Protein 7SZL (pdb70)

Foldseek 3Di:
DQFQEEQFEADDPDPDPQLCCCNPDLVVCCVCVVVNGGYDYCVPHPDDDPCNLVVVLVVRLVYQAYEYEDDPRCLVVVSVVSCVVDPSSLCCFQVVVHAYEYEAEDDPPDPVSVVVVVVVVNSGDHYHYAYDPTPQLSDPPHPRVVSVVVVTDD

B-factor: mean 83.52, std 19.34, range [48.18, 156.1]

Secondary structure (DSSP, 8-state):
--BSEEEE--------HHHHHIIIIIHHHIIIIIS---EE-HHHH----TTHHHHHHHHHHTBSEEEEEE-HHHHHHTTTHHHHHSHHHHHHHHHTSSEEEEEE-S---SHHHHHHHHHHHHT-SSEEEEE--SHHHHSTT-HHHHHHHHHS--

Structure (mmCIF, N/CA/C/O backbone):
data_7SZL
#
_entry.id   7SZL
#
_cell.length_a   50.655
_cell.length_b   50.655
_cell.length_c   181.967
_cell.angle_alpha   90.000
_cell.angle_beta   90.000
_cell.angle_gamma   90.000
#
_symmetry.space_group_name_H-M   'P 43 21 2'
#
loop_
_entity.id
_entity.type
_entity.pdbx_description
1 polymer 'X-linked interleukin-1 receptor accessory protein-like 2'
2 water water
#
loop_
_atom_site.group_PDB
_atom_site.id
_atom_site.type_symbol
_atom_site.label_atom_id
_atom_site.label_alt_id
_atom_site.label_comp_id
_atom_site.label_asym_id
_atom_site.label_entity_id
_atom_site.label_seq_id
_atom_site.pdbx_PDB_ins_code
_atom_site.Cartn_x
_atom_site.Cartn_y
_atom_site.Cartn_z
_atom_site.occupancy
_atom_site.B_iso_or_equiv
_atom_site.auth_seq_id
_atom_site.auth_comp_id
_atom_site.auth_asym_id
_atom_site.auth_atom_id
_atom_site.pdbx_PDB_model_num
ATOM 1 N N . LYS A 1 1 ? 4.28930 -4.57149 -22.72330 1.000 107.50957 1 LYS A N 1
ATOM 2 C CA . LYS A 1 1 ? 2.81374 -4.67344 -22.91013 1.000 110.24025 1 LYS A CA 1
ATOM 3 C C . LYS A 1 1 ? 2.47357 -5.71124 -23.97471 1.000 110.52846 1 LYS A C 1
ATOM 4 O O . LYS A 1 1 ? 2.40369 -5.39414 -25.16271 1.000 117.99888 1 LYS A O 1
ATOM 25 N N . GLU A 1 2 ? 2.26096 -6.95335 -23.54061 1.000 101.99280 2 GLU A N 1
ATOM 26 C CA . GLU A 1 2 ? 1.91363 -8.04053 -24.44365 1.000 111.76623 2 GLU A CA 1
ATOM 27 C C . GLU A 1 2 ? 0.42652 -8.37153 -24.44338 1.000 103.73531 2 GLU A C 1
ATOM 28 O O . GLU A 1 2 ? -0.02398 -9.10952 -25.32515 1.000 96.16533 2 GLU A O 1
ATOM 40 N N . TYR A 1 3 ? -0.34226 -7.84761 -23.49054 1.000 92.91903 3 TYR A N 1
ATOM 41 C CA . TYR A 1 3 ? -1.75871 -8.15988 -23.36050 1.000 85.20371 3 TYR A CA 1
ATOM 42 C C . TYR A 1 3 ? -2.56827 -6.87257 -23.32630 1.000 79.17362 3 TYR A C 1
ATOM 43 O O . TYR A 1 3 ? -2.13537 -5.87082 -22.74872 1.000 84.28266 3 TYR A O 1
ATOM 61 N N . ASP A 1 4 ? -3.74909 -6.90699 -23.94963 1.000 69.78226 4 ASP A N 1
ATOM 62 C CA . ASP A 1 4 ? -4.60138 -5.72293 -23.97972 1.000 66.20947 4 ASP A CA 1
ATOM 63 C C . ASP A 1 4 ? -5.23166 -5.45963 -22.62007 1.000 68.83116 4 ASP A C 1
ATOM 64 O O . ASP A 1 4 ? -5.39697 -4.30146 -22.21928 1.000 72.07066 4 ASP A O 1
ATOM 73 N N . ALA A 1 5 ? -5.59544 -6.51453 -21.89711 1.000 69.29086 5 ALA A N 1
ATOM 74 C CA . ALA A 1 5 ? -6.22849 -6.33987 -20.60130 1.000 74.50315 5 ALA A CA 1
ATOM 75 C C . ALA A 1 5 ? -5.98055 -7.56329 -19.73541 1.000 73.68561 5 ALA A C 1
ATOM 76 O O . ALA A 1 5 ? -5.79203 -8.67552 -20.23352 1.000 75.28970 5 ALA A O 1
ATOM 83 N N . TYR A 1 6 ? -5.97472 -7.33050 -18.42946 1.000 65.54774 6 TYR A N 1
ATOM 84 C CA . TYR A 1 6 ? -5.85640 -8.37015 -17.42028 1.000 61.09619 6 TYR A CA 1
ATOM 85 C C . TYR A 1 6 ? -7.24535 -8.61913 -16.84815 1.000 59.26069 6 TYR A C 1
ATOM 86 O O . TYR A 1 6 ? -7.83766 -7.71824 -16.24614 1.000 69.27754 6 TYR A O 1
ATOM 104 N N . LEU A 1 7 ? -7.76615 -9.82581 -17.04750 1.000 57.41190 7 LEU A N 1
ATOM 105 C CA . LEU A 1 7 ? -9.12505 -10.16057 -16.63857 1.000 60.32522 7 LEU A CA 1
ATOM 106 C C . LEU A 1 7 ? -9.11178 -10.67549 -15.20506 1.000 63.45729 7 LEU A C 1
ATOM 107 O O . LEU A 1 7 ? -8.42850 -11.66049 -14.90204 1.000 70.30291 7 LEU A O 1
ATOM 123 N N . SER A 1 8 ? -9.87320 -10.01808 -14.32817 1.000 66.56181 8 SER A N 1
ATOM 124 C CA . SER A 1 8 ? -9.95710 -10.37801 -12.91977 1.000 58.45944 8 SER A CA 1
ATOM 125 C C . SER A 1 8 ? -11.39937 -10.72714 -12.58780 1.000 60.98798 8 SER A C 1
ATOM 126 O O . SER A 1 8 ? -12.29991 -9.88746 -12.73173 1.000 61.45634 8 SER A O 1
ATOM 134 N N . TYR A 1 9 ? -11.60997 -11.96712 -12.15773 1.000 68.63140 9 TYR A N 1
ATOM 135 C CA . TYR A 1 9 ? -12.92910 -12.46240 -11.80770 1.000 64.92601 9 TYR A CA 1
ATOM 136 C C . TYR A 1 9 ? -12.75602 -13.55997 -10.77004 1.000 77.32524 9 TYR A C 1
ATOM 137 O O . TYR A 1 9 ? -11.64081 -14.00349 -10.48206 1.000 77.48958 9 TYR A O 1
ATOM 155 N N . THR A 1 10 ? -13.87665 -13.99950 -10.20986 1.000 82.56043 10 THR A N 1
ATOM 156 C CA . THR A 1 10 ? -13.88367 -15.03271 -9.18613 1.000 88.21794 10 THR A CA 1
ATOM 157 C C . THR A 1 10 ? -14.96174 -16.04917 -9.51976 1.000 96.16479 10 THR A C 1
ATOM 158 O O . THR A 1 10 ? -16.08924 -15.67327 -9.85687 1.000 91.83251 10 THR A O 1
ATOM 169 N N . LYS A 1 11 ? -14.61650 -17.32963 -9.42303 1.000 95.63892 11 LYS A N 1
ATOM 170 C CA . LYS A 1 11 ? -15.55975 -18.41881 -9.62887 1.000 89.66147 11 LYS A CA 1
ATOM 171 C C . LYS A 1 11 ? -15.60559 -19.27970 -8.37609 1.000 101.85179 11 LYS A C 1
ATOM 172 O O . LYS A 1 11 ? -14.56846 -19.76747 -7.91426 1.000 96.91511 11 LYS A O 1
ATOM 191 N N . VAL A 1 12 ? -16.80618 -19.46630 -7.83543 1.000 98.74886 12 VAL A N 1
ATOM 192 C CA . VAL A 1 12 ? -17.02528 -20.26922 -6.64037 1.000 99.75483 12 VAL A CA 1
ATOM 193 C C . VAL A 1 12 ? -17.90889 -21.45039 -7.01315 1.000 103.09269 12 VAL A C 1
ATOM 194 O O . VAL A 1 12 ? -18.85703 -21.30743 -7.79319 1.000 103.63411 12 VAL A O 1
ATOM 207 N N . ASP A 1 13 ? -17.59483 -22.61577 -6.45637 1.000 138.64922 13 ASP A N 1
ATOM 208 C CA . ASP A 1 13 ? -18.37523 -23.80937 -6.73567 1.000 144.18421 13 ASP A CA 1
ATOM 209 C C . ASP A 1 13 ? -19.76046 -23.70471 -6.10289 1.000 146.99639 13 ASP A C 1
ATOM 210 O O . ASP A 1 13 ? -20.00560 -22.90369 -5.19634 1.000 149.31740 13 ASP A O 1
ATOM 219 N N . GLN A 1 14 ? -20.67300 -24.53335 -6.59857 1.000 123.92696 14 GLN A N 1
ATOM 220 C CA . GLN A 1 14 ? -22.05483 -24.52536 -6.13443 1.000 117.51523 14 GLN A CA 1
ATOM 221 C C . GLN A 1 14 ? -22.17116 -25.18556 -4.76454 1.000 114.63575 14 GLN A C 1
ATOM 222 O O . GLN A 1 14 ? -22.53011 -24.53708 -3.78157 1.000 114.16964 14 GLN A O 1
ATOM 236 N N . ASP A 1 20 ? -26.04181 -15.66245 -6.73146 1.000 126.22347 20 ASP A N 1
ATOM 237 C CA . ASP A 1 20 ? -26.16073 -16.97880 -7.34903 1.000 130.23141 20 ASP A CA 1
ATOM 238 C C . ASP A 1 20 ? -27.09454 -16.91728 -8.55499 1.000 128.57332 20 ASP A C 1
ATOM 239 O O . ASP A 1 20 ? -28.23717 -17.37131 -8.48986 1.000 133.64583 20 ASP A O 1
ATOM 247 N N . ASN A 1 21 ? -26.59859 -16.35074 -9.65629 1.000 127.44146 21 ASN A N 1
ATOM 248 C CA . ASN A 1 21 ? -27.37102 -16.20925 -10.88277 1.000 124.44693 21 ASN A CA 1
ATOM 249 C C . ASN A 1 21 ? -26.59536 -16.83066 -12.03445 1.000 120.44810 21 ASN A C 1
ATOM 250 O O . ASN A 1 21 ? -25.39448 -16.54845 -12.19641 1.000 113.46203 21 ASN A O 1
ATOM 261 N N . PRO A 1 22 ? -27.22846 -17.66828 -12.86464 1.000 130.18588 22 PRO A N 1
ATOM 262 C CA . PRO A 1 22 ? -26.46624 -18.33715 -13.93009 1.000 118.41013 22 PRO A CA 1
ATOM 263 C C . PRO A 1 22 ? -26.05973 -17.40859 -15.05637 1.000 114.34094 22 PRO A C 1
ATOM 264 O O . PRO A 1 22 ? -24.99466 -17.60836 -15.65236 1.000 110.56569 22 PRO A O 1
ATOM 275 N N . GLU A 1 23 ? -26.87569 -16.40466 -15.37652 1.000 102.18295 23 GLU A N 1
ATOM 276 C CA . GLU A 1 23 ? -26.53445 -15.51665 -16.48065 1.000 97.02478 23 GLU A CA 1
ATOM 277 C C . GLU A 1 23 ? -25.29794 -14.68922 -16.15450 1.000 93.00171 23 GLU A C 1
ATOM 278 O O . GLU A 1 23 ? -24.44595 -14.47137 -17.02249 1.000 89.88452 23 GLU A O 1
ATOM 290 N N . GLU A 1 24 ? -25.17396 -14.23358 -14.90519 1.000 100.31959 24 GLU A N 1
ATOM 291 C CA . GLU A 1 24 ? -23.99848 -13.46399 -14.50831 1.000 96.83940 24 GLU A CA 1
ATOM 292 C C . GLU A 1 24 ? -22.72958 -14.29497 -14.64583 1.000 89.50314 24 GLU A C 1
ATOM 293 O O . GLU A 1 24 ? -21.73049 -13.83994 -15.21555 1.000 84.07425 24 GLU A O 1
ATOM 305 N N . GLU A 1 25 ? -22.74327 -15.51372 -14.10416 1.000 93.50360 25 GLU A N 1
ATOM 306 C CA . GLU A 1 25 ? -21.56857 -16.37042 -14.20524 1.000 94.46265 25 GLU A CA 1
ATOM 307 C C . GLU A 1 25 ? -21.25557 -16.68592 -15.66160 1.000 87.54401 25 GLU A C 1
ATOM 308 O O . GLU A 1 25 ? -20.08989 -16.66474 -16.07464 1.000 83.80783 25 GLU A O 1
ATOM 320 N N . GLN A 1 26 ? -22.28821 -16.96351 -16.46090 1.000 85.72506 26 GLN A N 1
ATOM 321 C CA . GLN A 1 26 ? -22.06625 -17.28690 -17.86490 1.000 81.68789 26 GLN A CA 1
ATOM 322 C C . GLN A 1 26 ? -21.45298 -16.10471 -18.60387 1.000 83.93598 26 GLN A C 1
ATOM 323 O O . GLN A 1 26 ? -20.56930 -16.28061 -19.44887 1.000 75.53875 26 GLN A O 1
ATOM 337 N N . PHE A 1 27 ? -21.88998 -14.88664 -18.28410 1.000 75.26486 27 PHE A N 1
ATOM 338 C CA . PHE A 1 27 ? -21.30740 -13.71704 -18.93058 1.000 77.74873 27 PHE A CA 1
ATOM 339 C C . PHE A 1 27 ? -19.86872 -13.49586 -18.47829 1.000 72.60099 27 PHE A C 1
ATOM 340 O O . PHE A 1 27 ? -18.99770 -13.17617 -19.29521 1.000 68.41940 27 PHE A O 1
ATOM 357 N N . ALA A 1 28 ? -19.59682 -13.68066 -17.18396 1.000 77.07033 28 ALA A N 1
ATOM 358 C CA . ALA A 1 28 ? -18.27674 -13.35825 -16.65237 1.000 74.72633 28 ALA A CA 1
ATOM 359 C C . ALA A 1 28 ? -17.22416 -14.38792 -17.04531 1.000 69.49268 28 ALA A C 1
ATOM 360 O O . ALA A 1 28 ? -16.04913 -14.03566 -17.20211 1.000 71.14842 28 ALA A O 1
ATOM 367 N N . LEU A 1 29 ? -17.61136 -15.65333 -17.20329 1.000 73.35127 29 LEU A N 1
ATOM 368 C CA . LEU A 1 29 ? -16.63453 -16.71317 -17.41491 1.000 73.84566 29 LEU A CA 1
ATOM 369 C C . LEU A 1 29 ? -16.38481 -17.02760 -18.88255 1.000 75.93661 29 LEU A C 1
ATOM 370 O O . LEU A 1 29 ? -15.25156 -17.37145 -19.24366 1.000 79.47565 29 LEU A O 1
ATOM 386 N N . GLU A 1 30 ? -17.39802 -16.92742 -19.73357 1.000 79.05304 30 GLU A N 1
ATOM 387 C CA . GLU A 1 30 ? -17.21379 -17.30893 -21.13029 1.000 72.53008 30 GLU A CA 1
ATOM 388 C C . GLU A 1 30 ? -17.59960 -16.21782 -22.11922 1.000 70.30532 30 GLU A C 1
ATOM 389 O O . GLU A 1 30 ? -16.85378 -15.97903 -23.07050 1.000 80.14537 30 GLU A O 1
ATOM 401 N N . VAL A 1 31 ? -18.72703 -15.53471 -21.91422 1.000 64.57291 31 VAL A N 1
ATOM 402 C CA . VAL A 1 31 ? -19.19144 -14.57022 -22.90916 1.000 72.53997 31 VAL A CA 1
ATOM 403 C C . VAL A 1 31 ? -18.24667 -13.37730 -22.98445 1.000 71.27433 31 VAL A C 1
ATOM 404 O O . VAL A 1 31 ? -17.85852 -12.94101 -24.07342 1.000 75.18292 31 VAL A O 1
ATOM 417 N N . LEU A 1 32 ? -17.88137 -12.81028 -21.83302 1.000 63.83954 32 LEU A N 1
ATOM 418 C CA . LEU A 1 32 ? -17.00785 -11.64099 -21.83252 1.000 65.38268 32 LEU A CA 1
ATOM 419 C C . LEU A 1 32 ? -15.67394 -11.92398 -22.50791 1.000 64.81340 32 LEU A C 1
ATOM 420 O O . LEU A 1 32 ? -15.31707 -11.21550 -23.46972 1.000 61.73117 32 LEU A O 1
ATOM 436 N N . PRO A 1 33 ? -14.89311 -12.92000 -22.07733 1.000 66.97699 33 PRO A N 1
ATOM 437 C CA . PRO A 1 33 ? -13.61678 -13.18183 -22.76246 1.000 70.82591 33 PRO A CA 1
ATOM 438 C C . PRO A 1 33 ? -13.79244 -13.57731 -24.21712 1.000 68.41131 33 PRO A C 1
ATOM 439 O O . PRO A 1 33 ? -13.01769 -13.13287 -25.07460 1.000 72.37721 33 PRO A O 1
ATOM 450 N N . ASP A 1 34 ? -14.79648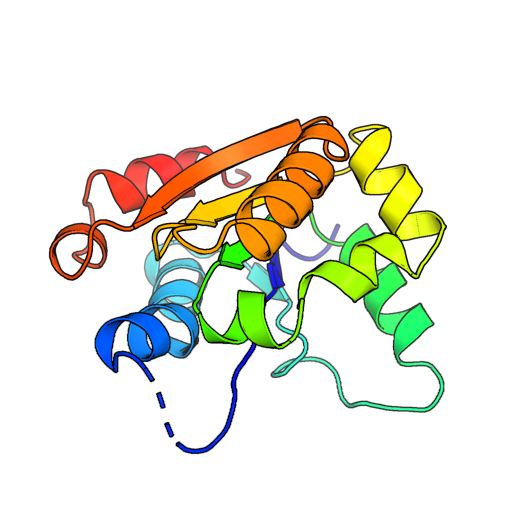 -14.40295 -24.52256 1.000 82.03113 34 ASP A N 1
ATOM 451 C CA . ASP A 1 34 ? -14.97774 -14.86169 -25.89551 1.000 79.00736 34 ASP A CA 1
ATOM 452 C C . ASP A 1 34 ? -15.30882 -13.70408 -26.82597 1.000 83.22149 34 ASP A C 1
ATOM 453 O O . ASP A 1 34 ? -14.76830 -13.61500 -27.93303 1.000 90.19337 34 ASP A O 1
ATOM 462 N N . VAL A 1 35 ? -16.19961 -12.80749 -26.40167 1.000 74.37184 35 VAL A N 1
ATOM 463 C CA . VAL A 1 35 ? -16.53954 -11.67989 -27.25896 1.000 75.55136 35 VAL A CA 1
ATOM 464 C C . VAL A 1 35 ? -15.36467 -10.71851 -27.35815 1.000 68.90020 35 VAL A C 1
ATOM 465 O O . VAL A 1 35 ? -15.13647 -10.12205 -28.41574 1.000 71.28223 35 VAL A O 1
ATOM 478 N N . LEU A 1 36 ? -14.58364 -10.55736 -26.28499 1.000 75.31558 36 LEU A N 1
ATOM 479 C CA . LEU A 1 36 ? -13.46498 -9.62195 -26.36550 1.000 75.07003 36 LEU A CA 1
ATOM 480 C C . LEU A 1 36 ? -12.35564 -10.14501 -27.27723 1.000 79.15926 36 LEU A C 1
ATOM 481 O O . LEU A 1 36 ? -11.71502 -9.36066 -27.98623 1.000 75.88840 36 LEU A O 1
ATOM 497 N N . GLU A 1 37 ? -12.11927 -11.46510 -27.28693 1.000 75.45072 37 GLU A N 1
ATOM 498 C CA . GLU A 1 37 ? -10.98605 -12.03241 -28.01749 1.000 82.76252 37 GLU A CA 1
ATOM 499 C C . GLU A 1 37 ? -11.33680 -12.50523 -29.42676 1.000 77.24995 37 GLU A C 1
ATOM 500 O O . GLU A 1 37 ? -10.56303 -12.27406 -30.36162 1.000 85.02386 37 GLU A O 1
ATOM 512 N N . LYS A 1 38 ? -12.47504 -13.17740 -29.60094 1.000 82.48441 38 LYS A N 1
ATOM 513 C CA . LYS A 1 38 ? -12.84723 -13.76183 -30.88379 1.000 96.24467 38 LYS A CA 1
ATOM 514 C C . LYS A 1 38 ? -13.55747 -12.77056 -31.79773 1.000 97.02680 38 LYS A C 1
ATOM 515 O O . LYS A 1 38 ? -13.31297 -12.76219 -33.00993 1.000 100.24648 38 LYS A O 1
ATOM 534 N N . HIS A 1 39 ? -14.44112 -11.94059 -31.24154 1.000 79.15233 39 HIS A N 1
ATOM 535 C CA . HIS A 1 39 ? -15.22497 -11.01080 -32.04451 1.000 85.79728 39 HIS A CA 1
ATOM 536 C C . HIS A 1 39 ? -14.51990 -9.67556 -32.25070 1.000 84.22497 39 HIS A C 1
ATOM 537 O O . HIS A 1 39 ? -14.60716 -9.09633 -33.33851 1.000 95.64542 39 HIS A O 1
ATOM 551 N N . TYR A 1 40 ? -13.82506 -9.16774 -31.23078 1.000 73.76931 40 TYR A N 1
ATOM 552 C CA . TYR A 1 40 ? -13.14701 -7.88238 -31.34180 1.000 76.23367 40 TYR A CA 1
ATOM 553 C C . TYR A 1 40 ? -11.64223 -8.00545 -31.53908 1.000 72.18847 40 TYR A C 1
ATOM 554 O O . TYR A 1 40 ? -11.01273 -7.03651 -31.97701 1.000 70.51668 40 TYR A O 1
ATOM 572 N N . GLY A 1 41 ? -11.05505 -9.15978 -31.23967 1.000 73.09908 41 GLY A N 1
ATOM 573 C CA . GLY A 1 41 ? -9.64822 -9.38553 -31.49185 1.000 74.53910 41 GLY A CA 1
ATOM 574 C C . GLY A 1 41 ? -8.69844 -8.92250 -30.41111 1.000 77.00760 41 GLY A C 1
ATOM 575 O O . GLY A 1 41 ? -7.49277 -8.82884 -30.67240 1.000 78.61693 41 GLY A O 1
ATOM 579 N N . TYR A 1 42 ? -9.18921 -8.63020 -29.21165 1.000 74.87325 42 TYR A N 1
ATOM 580 C CA . TYR A 1 42 ? -8.30648 -8.25553 -28.11666 1.000 72.78350 42 TYR A CA 1
ATOM 581 C C . TYR A 1 42 ? -7.59866 -9.48150 -27.55246 1.000 77.25097 42 TYR A C 1
ATOM 582 O O . TYR A 1 42 ? -8.08525 -10.61062 -27.65854 1.000 78.68996 42 TYR A O 1
ATOM 600 N N . LYS A 1 43 ? -6.43747 -9.24909 -26.94820 1.000 79.24014 43 LYS A N 1
ATOM 601 C CA . LYS A 1 43 ? -5.65852 -10.29713 -26.30073 1.000 80.88504 43 LYS A CA 1
ATOM 602 C C . LYS A 1 43 ? -5.74255 -10.09908 -24.79389 1.000 75.96284 43 LYS A C 1
ATOM 603 O O . LYS A 1 43 ? -5.31004 -9.06343 -24.27650 1.000 74.54999 43 LYS A O 1
ATOM 622 N N . LEU A 1 44 ? -6.29388 -11.08788 -24.09723 1.000 70.78580 44 LEU A N 1
ATOM 623 C CA . LEU A 1 44 ? -6.50119 -11.01784 -22.65947 1.000 69.05443 44 LEU A CA 1
ATOM 624 C C . LEU A 1 44 ? -5.63596 -12.04935 -21.95049 1.000 74.60021 44 LEU A C 1
ATOM 625 O O . LEU A 1 44 ? -5.45217 -13.16619 -22.44498 1.000 86.54163 44 LEU A O 1
ATOM 641 N N . PHE A 1 45 ? -5.10485 -11.66776 -20.79266 1.000 80.21870 45 PHE A N 1
ATOM 642 C CA . PHE A 1 45 ? -4.44895 -12.59762 -19.88393 1.000 81.93095 45 PHE A CA 1
ATOM 643 C C . PHE A 1 45 ? -5.44162 -12.97332 -18.78861 1.000 74.49218 45 PHE A C 1
ATOM 644 O O . PHE A 1 45 ? -5.89465 -12.10298 -18.03575 1.000 74.88874 45 PHE A O 1
ATOM 661 N N . ILE A 1 46 ? -5.77790 -14.24904 -18.71179 1.000 76.17673 46 ILE A N 1
ATOM 662 C CA . ILE A 1 46 ? -6.71425 -14.77801 -17.72081 1.000 74.96777 46 ILE A CA 1
ATOM 663 C C . ILE A 1 46 ? -5.92807 -15.69470 -16.79143 1.000 81.19284 46 ILE A C 1
ATOM 664 O O . ILE A 1 46 ? -5.41055 -16.72379 -17.24356 1.000 90.06204 46 ILE A O 1
ATOM 680 N N . PRO A 1 47 ? -5.80935 -15.37010 -15.50007 1.000 64.89486 47 PRO A N 1
ATOM 681 C CA . PRO A 1 47 ? -5.01844 -16.24359 -14.61557 1.000 66.81962 47 PRO A CA 1
ATOM 682 C C . PRO A 1 47 ? -5.49459 -17.68692 -14.62319 1.000 72.83293 47 PRO A C 1
ATOM 683 O O . PRO A 1 47 ? -4.67153 -18.60631 -14.71826 1.000 79.34228 47 PRO A O 1
ATOM 694 N N . GLU A 1 48 ? -6.80821 -17.91402 -14.54763 1.000 84.40697 48 GLU A N 1
ATOM 695 C CA . GLU A 1 48 ? -7.33573 -19.27144 -14.47980 1.000 87.69334 48 GLU A CA 1
ATOM 696 C C . GLU A 1 48 ? -7.13869 -20.05270 -15.77289 1.000 98.99345 48 GLU A C 1
ATOM 697 O O . GLU A 1 48 ? -7.43088 -21.25359 -15.79936 1.000 91.91046 48 GLU A O 1
ATOM 709 N N . ARG A 1 49 ? -6.65665 -19.41167 -16.83180 1.000 90.84408 49 ARG A N 1
ATOM 710 C CA . ARG A 1 49 ? -6.44735 -20.05800 -18.12037 1.000 87.26575 49 ARG A CA 1
ATOM 711 C C . ARG A 1 49 ? -4.99223 -20.06823 -18.55352 1.000 94.53703 49 ARG A C 1
ATOM 712 O O . ARG A 1 49 ? -4.53421 -21.05833 -19.12981 1.000 90.23581 49 ARG A O 1
ATOM 733 N N . ASP A 1 50 ? -4.24765 -18.99520 -18.28340 1.000 91.78416 50 ASP A N 1
ATOM 734 C CA . ASP A 1 50 ? -2.91643 -18.82016 -18.84159 1.000 98.76816 50 ASP A CA 1
ATOM 735 C C . ASP A 1 50 ? -1.78955 -18.99596 -17.83516 1.000 96.89571 50 ASP A C 1
ATOM 736 O O . ASP A 1 50 ? -0.62604 -19.05924 -18.24823 1.000 97.72671 50 ASP A O 1
ATOM 745 N N . LEU A 1 51 ? -2.08826 -19.07664 -16.54046 1.000 93.21401 51 LEU A N 1
ATOM 746 C CA . LEU A 1 51 ? -1.05634 -19.16922 -15.51680 1.000 96.74896 51 LEU A CA 1
ATOM 747 C C . LEU A 1 51 ? -1.33123 -20.35345 -14.60496 1.000 93.72648 51 LEU A C 1
ATOM 748 O O . LEU A 1 51 ? -2.44327 -20.50134 -14.08911 1.000 92.14203 51 LEU A O 1
ATOM 764 N N . ILE A 1 52 ? -0.31402 -21.18452 -14.40350 1.000 101.42097 52 ILE A N 1
ATOM 765 C CA . ILE A 1 52 ? -0.39951 -22.32603 -13.49673 1.000 100.90550 52 ILE A CA 1
ATOM 766 C C . ILE A 1 52 ? 0.09760 -21.87254 -12.12929 1.000 101.91977 52 ILE A C 1
ATOM 767 O O . ILE A 1 52 ? 1.19844 -21.31119 -12.03423 1.000 104.53833 52 ILE A O 1
ATOM 783 N N . PRO A 1 53 ? -0.66043 -22.08191 -11.05270 1.000 105.14024 53 PRO A N 1
ATOM 784 C CA . PRO A 1 53 ? -0.16818 -21.67399 -9.73056 1.000 101.46547 53 PRO A CA 1
ATOM 785 C C . PRO A 1 53 ? 1.13959 -22.37480 -9.39121 1.000 103.96981 53 PRO A C 1
ATOM 786 O O . PRO A 1 53 ? 1.30173 -23.57444 -9.62198 1.000 104.54527 53 PRO A O 1
ATOM 797 N N . SER A 1 54 ? 2.08021 -21.60664 -8.84718 1.000 97.88215 54 SER A N 1
ATOM 798 C CA . SER A 1 54 ? 3.37898 -22.13176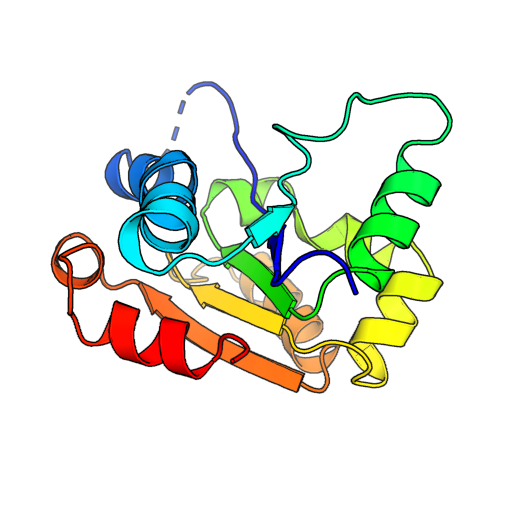 -8.44505 1.000 97.67488 54 SER A CA 1
ATOM 799 C C . SER A 1 54 ? 3.89362 -21.29857 -7.27517 1.000 104.48289 54 SER A C 1
ATOM 800 O O . SER A 1 54 ? 3.17993 -20.44821 -6.73504 1.000 95.34392 54 SER A O 1
ATOM 808 N N . GLY A 1 55 ? 5.14896 -21.53960 -6.88811 1.000 98.67631 55 GLY A N 1
ATOM 809 C CA . GLY A 1 55 ? 5.75326 -20.78994 -5.80106 1.000 94.76475 55 GLY A CA 1
ATOM 810 C C . GLY A 1 55 ? 6.00045 -19.33138 -6.11928 1.000 100.10474 55 GLY A C 1
ATOM 811 O O . GLY A 1 55 ? 6.13569 -18.52138 -5.19583 1.000 93.11079 55 GLY A O 1
ATOM 815 N N . THR A 1 56 ? 6.06846 -18.98007 -7.40428 1.000 108.10853 56 THR A N 1
ATOM 816 C CA . THR A 1 56 ? 6.23244 -17.60114 -7.84648 1.000 103.70449 56 THR A CA 1
ATOM 817 C C . THR A 1 56 ? 4.92066 -16.99993 -8.33932 1.000 99.50790 56 THR A C 1
ATOM 818 O O . THR A 1 56 ? 4.92403 -16.13097 -9.21752 1.000 101.04762 56 THR A O 1
ATOM 829 N N . TYR A 1 57 ? 3.79474 -17.44489 -7.78048 1.000 83.60364 57 TYR A N 1
ATOM 830 C CA . TYR A 1 57 ? 2.49300 -17.03928 -8.30023 1.000 84.30743 57 TYR A CA 1
ATOM 831 C C . TYR A 1 57 ? 2.29291 -15.53328 -8.18132 1.000 92.14874 57 TYR A C 1
ATOM 832 O O . TYR A 1 57 ? 1.85928 -14.87627 -9.13554 1.000 92.80992 57 TYR A O 1
ATOM 850 N N . MET A 1 58 ? 2.60548 -14.96492 -7.01548 1.000 83.41940 58 MET A N 1
ATOM 851 C CA . MET A 1 58 ? 2.38406 -13.53668 -6.81546 1.000 83.25810 58 MET A CA 1
ATOM 852 C C . MET A 1 58 ? 3.27374 -12.71075 -7.73692 1.000 79.75422 58 MET A C 1
ATOM 853 O O . MET A 1 58 ? 2.81126 -11.75553 -8.37420 1.000 75.79459 58 MET A O 1
ATOM 867 N N . GLU A 1 59 ? 4.55794 -13.06333 -7.81916 1.000 83.85959 59 GLU A N 1
ATOM 868 C CA . GLU A 1 59 ? 5.46284 -12.33901 -8.70565 1.000 84.94863 59 GLU A CA 1
ATOM 869 C C . GLU A 1 59 ? 5.02952 -12.47438 -10.16231 1.000 85.36426 59 GLU A C 1
ATOM 870 O O . GLU A 1 59 ? 5.08824 -11.50346 -10.92877 1.000 80.95478 59 GLU A O 1
ATOM 882 N N . ASP A 1 60 ? 4.57740 -13.66852 -10.55859 1.000 94.86145 60 ASP A N 1
ATOM 883 C CA . ASP A 1 60 ? 4.10761 -13.87661 -11.92605 1.000 94.23929 60 ASP A CA 1
ATOM 884 C C . ASP A 1 60 ? 2.90214 -12.99587 -12.23418 1.000 87.02844 60 ASP A C 1
ATOM 885 O O . ASP A 1 60 ? 2.83522 -12.35702 -13.29149 1.000 90.27890 60 ASP A O 1
ATOM 894 N N . LEU A 1 61 ? 1.92170 -12.97394 -11.32839 1.000 76.54340 61 LEU A N 1
ATOM 895 C CA . LEU A 1 61 ? 0.74900 -12.13201 -11.53317 1.000 73.19814 61 LEU A CA 1
ATOM 896 C C . LEU A 1 61 ? 1.13733 -10.66247 -11.61175 1.000 77.43974 61 LEU A C 1
ATOM 897 O O . LEU A 1 61 ? 0.59900 -9.91303 -12.43494 1.000 67.30683 61 LEU A O 1
ATOM 913 N N . THR A 1 62 ? 2.05875 -10.22473 -10.75132 1.000 80.53792 62 THR A N 1
ATOM 914 C CA . THR A 1 62 ? 2.51837 -8.84202 -10.81865 1.000 79.69433 62 THR A CA 1
ATOM 915 C C . THR A 1 62 ? 3.11002 -8.54437 -12.19160 1.000 81.71800 62 THR A C 1
ATOM 916 O O . THR A 1 62 ? 2.72766 -7.56808 -12.85133 1.000 77.83920 62 THR A O 1
ATOM 927 N N . ARG A 1 63 ? 4.03422 -9.39380 -12.64924 1.000 110.85303 63 ARG A N 1
ATOM 928 C CA . ARG A 1 63 ? 4.64712 -9.16910 -13.95394 1.000 115.55269 63 ARG A CA 1
ATOM 929 C C . ARG A 1 63 ? 3.59154 -9.11849 -15.05084 1.000 109.97309 63 ARG A C 1
ATOM 930 O O . ARG A 1 63 ? 3.66347 -8.27667 -15.95361 1.000 108.43695 63 ARG A O 1
ATOM 951 N N . TYR A 1 64 ? 2.59602 -10.00572 -14.98754 1.000 80.15707 64 TYR A N 1
ATOM 952 C CA . TYR A 1 64 ? 1.57172 -10.01506 -16.02666 1.000 81.67149 64 TYR A CA 1
ATOM 953 C C . TYR A 1 64 ? 0.71804 -8.75704 -15.98038 1.000 76.16704 64 TYR A C 1
ATOM 954 O O . TYR A 1 64 ? 0.29180 -8.26073 -17.02868 1.000 76.18142 64 TYR A O 1
ATOM 972 N N . VAL A 1 65 ? 0.45613 -8.22660 -14.78646 1.000 77.62482 65 VAL A N 1
ATOM 973 C CA . VAL A 1 65 ? -0.27931 -6.97089 -14.70137 1.000 66.98632 65 VAL A CA 1
ATOM 974 C C . VAL A 1 65 ? 0.54133 -5.84042 -15.30732 1.000 75.02575 65 VAL A C 1
ATOM 975 O O . VAL A 1 65 ? 0.00286 -4.95991 -15.98848 1.000 75.07056 65 VAL A O 1
ATOM 988 N N . GLU A 1 66 ? 1.85673 -5.84682 -15.08078 1.000 86.99127 66 GLU A N 1
ATOM 989 C CA . GLU A 1 66 ? 2.68965 -4.80415 -15.67195 1.000 83.50682 66 GLU A CA 1
ATOM 990 C C . GLU A 1 66 ? 2.69089 -4.88576 -17.19386 1.000 89.83611 66 GLU A C 1
ATOM 991 O O . GLU A 1 66 ? 2.88007 -3.86701 -17.86831 1.000 92.82875 66 GLU A O 1
ATOM 1003 N N . GLN A 1 67 ? 2.47694 -6.07694 -17.75255 1.000 94.07128 67 GLN A N 1
ATOM 1004 C CA . GLN A 1 67 ? 2.44707 -6.27080 -19.19606 1.000 93.70583 67 GLN A CA 1
ATOM 1005 C C . GLN A 1 67 ? 1.04697 -6.13594 -19.78505 1.000 89.65641 67 GLN A C 1
ATOM 1006 O O . GLN A 1 67 ? 0.84408 -6.48402 -20.95305 1.000 99.54919 67 GLN A O 1
ATOM 1020 N N . SER A 1 68 ? 0.08290 -5.64494 -19.01277 1.000 79.23227 68 SER A N 1
ATOM 1021 C CA . SER A 1 68 ? -1.29670 -5.51040 -19.46114 1.000 79.76411 68 SER A CA 1
ATOM 1022 C C . SER A 1 68 ? -1.63992 -4.03729 -19.62723 1.000 77.76278 68 SER A C 1
ATOM 1023 O O . SER A 1 68 ? -1.34494 -3.22296 -18.74666 1.000 76.41782 68 SER A O 1
ATOM 1031 N N . ARG A 1 69 ? -2.26357 -3.70056 -20.75733 1.000 85.42856 69 ARG A N 1
ATOM 1032 C CA . ARG A 1 69 ? -2.63173 -2.31755 -21.02993 1.000 87.40438 69 ARG A CA 1
ATOM 1033 C C . ARG A 1 69 ? -3.87886 -1.87953 -20.27316 1.000 83.50884 69 ARG A C 1
ATOM 1034 O O . ARG A 1 69 ? -4.12357 -0.67371 -20.15861 1.000 82.43631 69 ARG A O 1
ATOM 1055 N N . ARG A 1 70 ? -4.66439 -2.82121 -19.75378 1.000 71.95445 70 ARG A N 1
ATOM 1056 C CA . ARG A 1 70 ? -5.86399 -2.50680 -18.99358 1.000 59.93192 70 ARG A CA 1
ATOM 1057 C C . ARG A 1 70 ? -6.01804 -3.52067 -17.86962 1.000 68.92023 70 ARG A C 1
ATOM 1058 O O . ARG A 1 70 ? -5.37966 -4.57464 -17.86259 1.000 74.28007 70 ARG A O 1
ATOM 1079 N N . LEU A 1 71 ? -6.89937 -3.20399 -16.92320 1.000 69.30787 71 LEU A N 1
ATOM 1080 C CA . LEU A 1 71 ? -7.27010 -4.11874 -15.84674 1.000 63.00964 71 LEU A CA 1
ATOM 1081 C C . LEU A 1 71 ? -8.78891 -4.15462 -15.77206 1.000 62.10875 71 LEU A C 1
ATOM 1082 O O . LEU A 1 71 ? -9.41571 -3.16500 -15.38060 1.000 58.89064 71 LEU A O 1
ATOM 1098 N N . ILE A 1 72 ? -9.37987 -5.28154 -16.15854 1.000 59.09944 72 ILE A N 1
ATOM 1099 C CA . ILE A 1 72 ? -10.82123 -5.47628 -16.10212 1.000 54.92313 72 ILE A CA 1
ATOM 1100 C C . ILE A 1 72 ? -11.14018 -6.21094 -14.81280 1.000 57.39107 72 ILE A C 1
ATOM 1101 O O . ILE A 1 72 ? -10.50085 -7.21938 -14.49191 1.000 60.20884 72 ILE A O 1
ATOM 1117 N N . ILE A 1 73 ? -12.11108 -5.69694 -14.06630 1.000 55.25642 73 ILE A N 1
ATOM 1118 C CA . ILE A 1 73 ? -12.59821 -6.32324 -12.84504 1.000 57.51025 73 ILE A CA 1
ATOM 1119 C C . ILE A 1 73 ? -14.07563 -6.60232 -13.05396 1.000 59.88481 73 ILE A C 1
ATOM 1120 O O . ILE A 1 73 ? -14.84384 -5.68396 -13.36718 1.000 64.70554 73 ILE A O 1
ATOM 1136 N N . VAL A 1 74 ? -14.47313 -7.86028 -12.89885 1.000 52.74035 74 VAL A N 1
ATOM 1137 C CA . VAL A 1 74 ? -15.86897 -8.25193 -13.05258 1.000 57.13868 74 VAL A CA 1
ATOM 1138 C C . VAL A 1 74 ? -16.47265 -8.35311 -11.65878 1.000 59.03299 74 VAL A C 1
ATOM 1139 O O . VAL A 1 74 ? -16.11445 -9.24126 -10.87834 1.000 59.32536 74 VAL A O 1
ATOM 1152 N N . LEU A 1 75 ? -17.40110 -7.44692 -11.34902 1.000 70.72189 75 LEU A N 1
ATOM 1153 C CA . LEU A 1 75 ? -17.97864 -7.34659 -10.00959 1.000 67.86233 75 LEU A CA 1
ATOM 1154 C C . LEU A 1 75 ? -19.22080 -8.23131 -9.93908 1.000 77.57410 75 LEU A C 1
ATOM 1155 O O . LEU A 1 75 ? -20.36157 -7.77850 -10.05738 1.000 77.89047 75 LEU A O 1
ATOM 1171 N N . THR A 1 76 ? -18.98257 -9.52610 -9.74337 1.000 72.78526 76 THR A N 1
ATOM 1172 C CA . THR A 1 76 ? -20.04030 -10.49931 -9.52513 1.000 73.99887 76 THR A CA 1
ATOM 1173 C C . THR A 1 76 ? -20.21968 -10.75270 -8.03664 1.000 81.25068 76 THR A C 1
ATOM 1174 O O . THR A 1 76 ? -19.34292 -10.42667 -7.22995 1.000 80.49099 76 THR A O 1
ATOM 1185 N N . PRO A 1 77 ? -21.35348 -11.32895 -7.62854 1.000 82.55436 77 PRO A N 1
ATOM 1186 C CA . PRO A 1 77 ? -21.50935 -11.67923 -6.20597 1.000 81.15983 77 PRO A CA 1
ATOM 1187 C C . PRO A 1 77 ? -20.35748 -12.51386 -5.67211 1.000 83.06031 77 PRO A C 1
ATOM 1188 O O . PRO A 1 77 ? -19.91277 -12.29284 -4.54043 1.000 77.47562 77 PRO A O 1
ATOM 1199 N N . ASP A 1 78 ? -19.84839 -13.46024 -6.46408 1.000 75.83865 78 ASP A N 1
ATOM 1200 C CA . ASP A 1 78 ? -18.70986 -14.25795 -6.01893 1.000 66.34072 78 ASP A CA 1
ATOM 1201 C C . ASP A 1 78 ? -17.47567 -13.38982 -5.81094 1.000 76.80667 78 ASP A C 1
ATOM 1202 O O . ASP A 1 78 ? -16.71665 -13.59031 -4.85469 1.000 68.93548 78 ASP A O 1
ATOM 1211 N N . TYR A 1 79 ? -17.25293 -12.42322 -6.70431 1.000 66.46217 79 TYR A N 1
ATOM 1212 C CA . TYR A 1 79 ? -16.09938 -11.54044 -6.56788 1.000 60.64537 79 TYR A CA 1
ATOM 1213 C C . TYR A 1 79 ? -16.17655 -10.74189 -5.27421 1.000 65.31707 79 TYR A C 1
ATOM 1214 O O . TYR A 1 79 ? -15.15569 -10.50076 -4.61946 1.000 61.26306 79 TYR A O 1
ATOM 1232 N N . ILE A 1 80 ? -17.38322 -10.32647 -4.88794 1.000 67.18671 80 ILE A N 1
ATOM 1233 C CA . ILE A 1 80 ? -17.55168 -9.59384 -3.63846 1.000 61.07909 80 ILE A CA 1
ATOM 1234 C C . ILE A 1 80 ? -17.36299 -10.53039 -2.45196 1.000 71.21696 80 ILE A C 1
ATOM 1235 O O . ILE A 1 80 ? -16.74323 -10.16559 -1.44512 1.000 63.14429 80 ILE A O 1
ATOM 1251 N N . LEU A 1 81 ? -17.88379 -11.75517 -2.55653 1.000 81.89409 81 LEU A N 1
ATOM 1252 C CA . LEU A 1 81 ? -17.73345 -12.72480 -1.47771 1.000 80.45173 81 LEU A CA 1
ATOM 1253 C C . LEU A 1 81 ? -16.26423 -12.98236 -1.17854 1.000 81.22932 81 LEU A C 1
ATOM 1254 O O . LEU A 1 81 ? -15.83208 -12.91388 -0.02188 1.000 75.57469 81 LEU A O 1
ATOM 1270 N N . ARG A 1 82 ? -15.47923 -13.28174 -2.21074 1.000 68.20776 82 ARG A N 1
ATOM 1271 C CA . ARG A 1 82 ? -14.07235 -13.60802 -2.02421 1.000 71.36030 82 ARG A CA 1
ATOM 1272 C C . ARG A 1 82 ? -13.16167 -12.38644 -2.02049 1.000 64.73735 82 ARG A C 1
ATOM 1273 O O . ARG A 1 82 ? -11.95313 -12.53800 -1.81759 1.000 70.03904 82 ARG A O 1
ATOM 1294 N N . ARG A 1 83 ? -13.69600 -11.19030 -2.24434 1.000 61.70935 83 ARG A N 1
ATOM 1295 C CA . ARG A 1 83 ? -12.88320 -9.98129 -2.34788 1.000 54.49410 83 ARG A CA 1
ATOM 1296 C C . ARG A 1 83 ? -11.75327 -10.17656 -3.36313 1.000 57.03492 83 ARG A C 1
ATOM 1297 O O . ARG A 1 83 ? -10.57141 -9.98734 -3.07066 1.000 57.36834 83 ARG A O 1
ATOM 1318 N N . GLY A 1 84 ? -12.14482 -10.55518 -4.58297 1.000 63.28370 84 GLY A N 1
ATOM 1319 C CA . GLY A 1 84 ? -11.17607 -10.86220 -5.62371 1.000 60.69236 84 GLY A CA 1
ATOM 1320 C C . GLY A 1 84 ? -10.21575 -9.73378 -5.93508 1.000 66.10980 84 GLY A C 1
ATOM 1321 O O . GLY A 1 84 ? -9.17377 -9.97143 -6.55727 1.000 63.98341 84 GLY A O 1
ATOM 1325 N N . TRP A 1 85 ? -10.54241 -8.50906 -5.52559 1.000 53.20573 85 TRP A N 1
ATOM 1326 C CA . TRP A 1 85 ? -9.64823 -7.37548 -5.71215 1.000 58.14657 85 TRP A CA 1
ATOM 1327 C C . TRP A 1 85 ? -8.47196 -7.37815 -4.74389 1.000 55.94187 85 TRP A C 1
ATOM 1328 O O . TRP A 1 85 ? -7.49984 -6.64801 -4.97260 1.000 54.97410 85 TRP A O 1
ATOM 1349 N N . SER A 1 86 ? -8.52185 -8.19590 -3.68873 1.000 52.16500 86 SER A N 1
ATOM 1350 C CA . SER A 1 86 ? -7.53041 -8.09803 -2.62272 1.000 54.41805 86 SER A CA 1
ATOM 1351 C C . SER A 1 86 ? -6.10762 -8.18869 -3.15634 1.000 56.35167 86 SER A C 1
ATOM 1352 O O . SER A 1 86 ? -5.20040 -7.52162 -2.64404 1.000 54.35347 86 SER A O 1
ATOM 1360 N N . ILE A 1 87 ? -5.88895 -9.01436 -4.18204 1.000 54.49697 87 ILE A N 1
ATOM 1361 C CA . ILE A 1 87 ? -4.53956 -9.19277 -4.71444 1.000 53.41084 87 ILE A CA 1
ATOM 1362 C C . ILE A 1 87 ? -3.93178 -7.84306 -5.07563 1.000 54.63018 87 ILE A C 1
ATOM 1363 O O . ILE A 1 87 ? -2.78627 -7.53811 -4.72108 1.000 58.11151 87 ILE A O 1
ATOM 1379 N N . PHE A 1 88 ? -4.70088 -7.00390 -5.77309 1.000 55.40080 88 PHE A N 1
ATOM 1380 C CA . PHE A 1 88 ? -4.15388 -5.74088 -6.25291 1.000 60.76046 88 PHE A CA 1
ATOM 1381 C C . PHE A 1 88 ? -3.80562 -4.80383 -5.11137 1.000 61.77942 88 PHE A C 1
ATOM 1382 O O . PHE A 1 88 ? -3.05350 -3.84579 -5.31866 1.000 63.44898 88 PHE A O 1
ATOM 1399 N N . GLU A 1 89 ? -4.33563 -5.05903 -3.91688 1.000 61.09514 89 GLU A N 1
ATOM 1400 C CA . GLU A 1 89 ? -3.97350 -4.29917 -2.73249 1.000 66.08360 89 GLU A CA 1
ATOM 1401 C C . GLU A 1 89 ? -2.90269 -4.98703 -1.89927 1.000 67.75735 89 GLU A C 1
ATOM 1402 O O . GLU A 1 89 ? -2.21107 -4.31098 -1.13008 1.000 67.40382 89 GLU A O 1
ATOM 1414 N N . LEU A 1 90 ? -2.74196 -6.30612 -2.04045 1.000 67.78235 90 LEU A N 1
ATOM 1415 C CA . LEU A 1 90 ? -1.75547 -7.01611 -1.23239 1.000 68.32727 90 LEU A CA 1
ATOM 1416 C C . LEU A 1 90 ? -0.34110 -6.75615 -1.73373 1.000 75.81205 90 LEU A C 1
ATOM 1417 O O . LEU A 1 90 ? 0.58123 -6.57697 -0.93124 1.000 68.29397 90 LEU A O 1
ATOM 1433 N N . GLU A 1 91 ? -0.15466 -6.71829 -3.05028 1.000 58.76889 91 GLU A N 1
ATOM 1434 C CA . GLU A 1 91 ? 1.15203 -6.46926 -3.64310 1.000 62.72523 91 GLU A CA 1
ATOM 1435 C C . GLU A 1 91 ? 1.39020 -4.96956 -3.75066 1.000 61.09513 91 GLU A C 1
ATOM 1436 O O . GLU A 1 91 ? 0.57299 -4.24289 -4.32506 1.000 64.17975 91 GLU A O 1
ATOM 1448 N N . SER A 1 92 ? 2.51639 -4.51361 -3.20030 1.000 67.02453 92 SER A N 1
ATOM 1449 C CA . SER A 1 92 ? 2.78936 -3.08153 -3.15427 1.000 72.21661 92 SER A CA 1
ATOM 1450 C C . SER A 1 92 ? 2.88696 -2.48907 -4.55444 1.000 67.72246 92 SER A C 1
ATOM 1451 O O . SER A 1 92 ? 2.40053 -1.37898 -4.80206 1.000 77.20447 92 SER A O 1
ATOM 1459 N N . ARG A 1 93 ? 3.51104 -3.21414 -5.48539 1.000 75.22108 93 ARG A N 1
ATOM 1460 C CA . ARG A 1 93 ? 3.67065 -2.69161 -6.83894 1.000 73.63948 93 ARG A CA 1
ATOM 1461 C C . ARG A 1 93 ? 2.31989 -2.48467 -7.51029 1.000 73.06797 93 ARG A C 1
ATOM 1462 O O . ARG A 1 93 ? 2.08218 -1.44641 -8.13992 1.000 72.47705 93 ARG A O 1
ATOM 1483 N N . LEU A 1 94 ? 1.41947 -3.45935 -7.38148 1.000 71.26442 94 LEU A N 1
ATOM 1484 C CA . LEU A 1 94 ? 0.09529 -3.32308 -7.97603 1.000 65.07758 94 LEU A CA 1
ATOM 1485 C C . LEU A 1 94 ? -0.67949 -2.17928 -7.33373 1.000 61.48291 94 LEU A C 1
ATOM 1486 O O . LEU A 1 94 ? -1.36439 -1.41462 -8.02577 1.000 60.88326 94 LEU A O 1
ATOM 1502 N N . HIS A 1 95 ? -0.58514 -2.04637 -6.00932 1.000 64.77678 95 HIS A N 1
ATOM 1503 C CA . HIS A 1 95 ? -1.25771 -0.94714 -5.32541 1.000 68.52312 95 HIS A CA 1
ATOM 1504 C C . HIS A 1 95 ? -0.75968 0.39758 -5.83826 1.000 70.13364 95 HIS A C 1
ATOM 1505 O O . HIS A 1 95 ? -1.55094 1.31694 -6.08815 1.000 64.77694 95 HIS A O 1
ATOM 1519 N N . ASN A 1 96 ? 0.56075 0.53706 -5.97833 1.000 71.21196 96 ASN A N 1
ATOM 1520 C CA . ASN A 1 96 ? 1.11596 1.77689 -6.50707 1.000 69.57905 96 ASN A CA 1
ATOM 1521 C C . ASN A 1 96 ? 0.63392 2.02307 -7.92955 1.000 67.09935 96 ASN A C 1
ATOM 1522 O O . ASN A 1 96 ? 0.27613 3.15093 -8.28523 1.000 67.38998 96 ASN A O 1
ATOM 1533 N N . MET A 1 97 ? 0.60694 0.97675 -8.75763 1.000 59.68002 97 MET A N 1
ATOM 1534 C CA . MET A 1 97 ? 0.12257 1.14101 -10.12501 1.000 68.14735 97 MET A CA 1
ATOM 1535 C C . MET A 1 97 ? -1.31185 1.65075 -10.14185 1.000 61.50347 97 MET A C 1
ATOM 1536 O O . MET A 1 97 ? -1.66042 2.52015 -10.94944 1.000 58.05456 97 MET A O 1
ATOM 1550 N N . LEU A 1 98 ? -2.15982 1.12453 -9.25516 1.000 65.01736 98 LEU A N 1
ATOM 1551 C CA . LEU A 1 98 ? -3.55952 1.53919 -9.25413 1.000 63.21687 98 LEU A CA 1
ATOM 1552 C C . LEU A 1 98 ? -3.70950 2.97139 -8.75657 1.000 63.99046 98 LEU A C 1
ATOM 1553 O O . LEU A 1 98 ? -4.43764 3.77291 -9.35372 1.000 65.15544 98 LEU A O 1
ATOM 1569 N N . VAL A 1 99 ? -3.03287 3.31382 -7.65924 1.000 68.98721 99 VAL A N 1
ATOM 1570 C CA . VAL A 1 99 ? -3.26512 4.62505 -7.06033 1.000 66.22504 99 VAL A CA 1
ATOM 1571 C C . VAL A 1 99 ? -2.58714 5.73279 -7.86381 1.000 71.10829 99 VAL A C 1
ATOM 1572 O O . VAL A 1 99 ? -3.09251 6.86076 -7.91270 1.000 69.38021 99 VAL A O 1
ATOM 1585 N N . SER A 1 100 ? -1.45653 5.44885 -8.50814 1.000 69.36293 100 SER A N 1
ATOM 1586 C CA . SER A 1 100 ? -0.74462 6.45868 -9.28161 1.000 78.14296 100 SER A CA 1
ATOM 1587 C C . SER A 1 100 ? -1.23747 6.56478 -10.71973 1.000 78.90320 100 SER A C 1
ATOM 1588 O O . SER A 1 100 ? -0.76153 7.43295 -11.45890 1.000 75.32242 100 SER A O 1
ATOM 1596 N N . GLY A 1 101 ? -2.17678 5.71685 -11.13180 1.000 78.42895 101 GLY A N 1
ATOM 1597 C CA . GLY A 1 101 ? -2.72034 5.80319 -12.47050 1.000 79.83787 101 GLY A CA 1
ATOM 1598 C C . GLY A 1 101 ? -1.85142 5.20153 -13.54571 1.000 80.48709 101 GLY A C 1
ATOM 1599 O O . GLY A 1 101 ? -1.96069 5.59929 -14.70945 1.000 84.12244 101 GLY A O 1
ATOM 1603 N N . GLU A 1 102 ? -0.98153 4.25517 -13.19517 1.000 84.92649 102 GLU A N 1
ATOM 1604 C CA . GLU A 1 102 ? -0.12580 3.62604 -14.19063 1.000 88.67901 102 GLU A CA 1
ATOM 1605 C C . GLU A 1 102 ? -0.88101 2.63758 -15.06742 1.000 89.44309 102 GLU A C 1
ATOM 1606 O O . GLU A 1 102 ? -0.35459 2.23783 -16.11179 1.000 92.32198 102 GLU A O 1
ATOM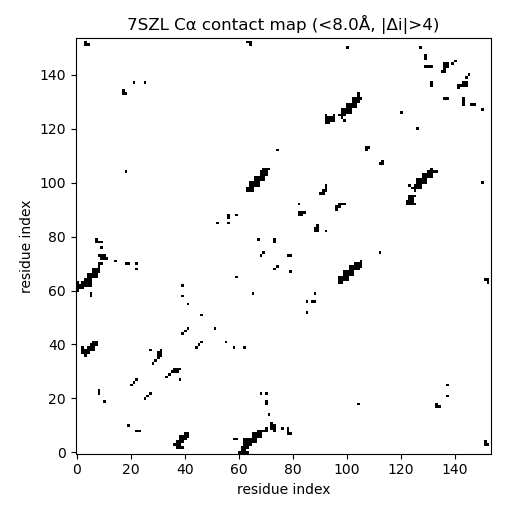 1618 N N . ILE A 1 103 ? -2.08743 2.23769 -14.67118 1.000 76.83093 103 ILE A N 1
ATOM 1619 C CA . ILE A 1 103 ? -2.89933 1.30578 -15.44787 1.000 70.91498 103 ILE A CA 1
ATOM 1620 C C . ILE A 1 103 ? -4.36488 1.67785 -15.26991 1.000 80.16219 103 ILE A C 1
ATOM 1621 O O . ILE A 1 103 ? -4.82347 1.94071 -14.15442 1.000 72.35809 103 ILE A O 1
ATOM 1637 N N . LYS A 1 104 ? -5.10075 1.68222 -16.37960 1.000 67.32886 104 LYS A N 1
ATOM 1638 C CA . LYS A 1 104 ? -6.51753 2.01890 -16.36078 1.000 63.53390 104 LYS A CA 1
ATOM 1639 C C . LYS A 1 10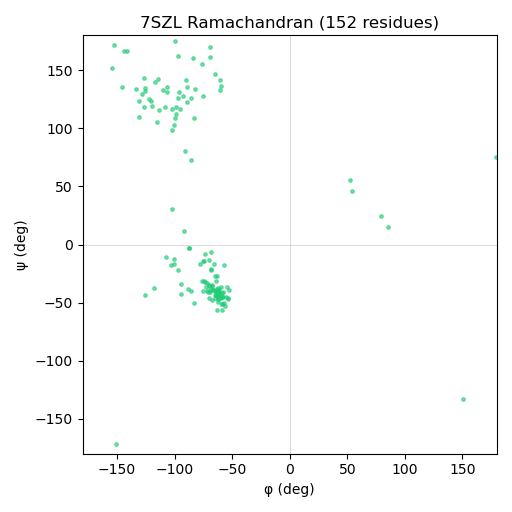4 ? -7.33133 0.79900 -15.95125 1.000 64.17080 104 LYS A C 1
ATOM 1640 O O . LYS A 1 104 ? -7.10562 -0.30607 -16.45410 1.000 65.89401 104 LYS A O 1
ATOM 1659 N N . VAL A 1 105 ? -8.27477 1.00162 -15.03671 1.000 62.16369 105 VAL A N 1
ATOM 1660 C CA . VAL A 1 105 ? -9.11125 -0.06625 -14.50692 1.000 64.89675 105 VAL A CA 1
ATOM 1661 C C . VAL A 1 105 ? -10.50728 0.07730 -15.09274 1.000 62.04300 105 VAL A C 1
ATOM 1662 O O . VAL A 1 105 ? -11.05142 1.18519 -15.16356 1.000 64.74702 105 VAL A O 1
ATOM 1675 N N . ILE A 1 106 ? -11.07855 -1.04435 -15.52611 1.000 65.38771 106 ILE A N 1
ATOM 1676 C CA . ILE A 1 106 ? -12.43764 -1.09810 -16.05468 1.000 60.46427 106 ILE A CA 1
ATOM 1677 C C . ILE A 1 106 ? -13.25439 -1.95683 -15.09745 1.000 62.85125 106 ILE A C 1
ATOM 1678 O O . ILE A 1 106 ? -13.11471 -3.18708 -15.08164 1.000 66.19274 106 ILE A O 1
ATOM 1694 N N . LEU A 1 107 ? -14.09921 -1.31309 -14.29778 1.000 62.68623 107 LEU A N 1
ATOM 1695 C CA . LEU A 1 107 ? -14.94049 -1.99645 -13.32446 1.000 67.01644 107 LEU A CA 1
ATOM 1696 C C . LEU A 1 107 ? -16.31174 -2.25347 -13.93944 1.000 64.32156 107 LEU A C 1
ATOM 1697 O O . LEU A 1 107 ? -17.04235 -1.30833 -14.26924 1.000 68.62396 107 LEU A O 1
ATOM 1713 N N . ILE A 1 108 ? -16.65512 -3.52892 -14.08986 1.000 73.31397 108 ILE A N 1
ATOM 1714 C CA . ILE A 1 108 ? -17.92571 -3.95045 -14.66711 1.000 71.80406 108 ILE A CA 1
ATOM 1715 C C . ILE A 1 108 ? -18.85836 -4.30813 -13.51665 1.000 78.18430 108 ILE A C 1
ATOM 1716 O O . ILE A 1 108 ? -18.67313 -5.32866 -12.84578 1.000 76.21849 108 ILE A O 1
ATOM 1732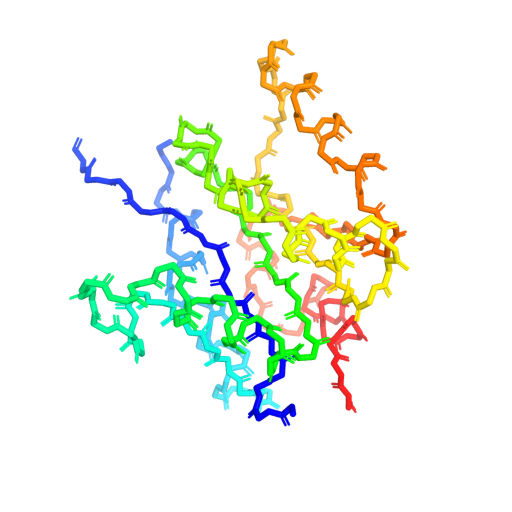 N N . GLU A 1 109 ? -19.86246 -3.46424 -13.28917 1.000 82.29182 109 GLU A N 1
ATOM 1733 C CA . GLU A 1 109 ? -20.84039 -3.67567 -12.22684 1.000 80.12265 109 GLU A CA 1
ATOM 1734 C C . GLU A 1 109 ? -21.91713 -4.63314 -12.72495 1.000 81.93784 109 GLU A C 1
ATOM 1735 O O . GLU A 1 109 ? -22.73880 -4.26965 -13.57329 1.000 75.02842 109 GLU A O 1
ATOM 1747 N N . CYS A 1 110 ? -21.91879 -5.85784 -12.19781 1.000 86.19129 110 CYS A N 1
ATOM 1748 C CA . CYS A 1 110 ? -22.93229 -6.84147 -12.55348 1.000 88.56604 110 CYS A CA 1
ATOM 1749 C C . CYS A 1 110 ? -24.03849 -6.96688 -11.51538 1.000 97.70131 110 CYS A C 1
ATOM 1750 O O . CYS A 1 110 ? -25.10317 -7.50871 -11.83326 1.000 99.82840 110 CYS A O 1
ATOM 1758 N N . THR A 1 111 ? -23.81846 -6.48046 -10.29490 1.000 86.59036 111 THR A N 1
ATOM 1759 C CA . THR A 1 111 ? -24.82918 -6.51231 -9.24843 1.000 91.68646 111 THR A CA 1
ATOM 1760 C C . THR A 1 111 ? -24.75988 -5.21868 -8.44897 1.000 91.63476 111 THR A C 1
ATOM 1761 O O . THR A 1 111 ? -23.79888 -4.45044 -8.54644 1.000 91.78242 111 THR A O 1
ATOM 1772 N N . GLU A 1 112 ? -25.79875 -4.98227 -7.65215 1.000 134.96512 112 GLU A N 1
ATOM 1773 C CA . GLU A 1 112 ? -25.86759 -3.80549 -6.79907 1.000 136.12835 112 GLU A CA 1
ATOM 1774 C C . GLU A 1 112 ? -25.25562 -4.11518 -5.43931 1.000 134.63558 112 GLU A C 1
ATOM 1775 O O . GLU A 1 112 ? -25.42759 -5.21301 -4.90139 1.000 136.53373 112 GLU A O 1
ATOM 1787 N N . LEU A 1 113 ? -24.53779 -3.13757 -4.88783 1.000 122.28055 113 LEU A N 1
ATOM 1788 C CA . LEU A 1 113 ? -23.87612 -3.29556 -3.59254 1.000 119.25849 113 LEU A CA 1
ATOM 1789 C C . LEU A 1 113 ? -24.86268 -2.95818 -2.47335 1.000 124.43279 113 LEU A C 1
ATOM 1790 O O . LEU A 1 113 ? -24.78177 -1.92660 -1.80373 1.000 125.66075 113 LEU A O 1
ATOM 1806 N N . LYS A 1 114 ? -25.81737 -3.87033 -2.27971 1.000 135.39459 114 LYS A N 1
ATOM 1807 C CA . LYS A 1 114 ? -26.82565 -3.66834 -1.24508 1.000 133.60742 114 LYS A CA 1
ATOM 1808 C C . LYS A 1 114 ? -26.21572 -3.77244 0.14727 1.000 134.04507 114 LYS A C 1
ATOM 1809 O O . LYS A 1 114 ? -26.58473 -3.01288 1.05066 1.000 140.01342 114 LYS A O 1
ATOM 1828 N N . GLY A 1 115 ? -25.28255 -4.70102 0.33955 1.000 108.21104 115 GLY A N 1
ATOM 1829 C CA . GLY A 1 115 ? -24.62954 -4.85969 1.62249 1.000 97.11303 115 GLY A CA 1
ATOM 1830 C C . GLY A 1 115 ? -23.88638 -3.61356 2.05401 1.000 98.15115 115 GLY A C 1
ATOM 1831 O O . GLY A 1 115 ? -23.14285 -3.02029 1.26684 1.000 98.29276 115 GLY A O 1
ATOM 1835 N N . LYS A 1 116 ? -24.08058 -3.20731 3.30904 1.000 97.86806 116 LYS A N 1
ATOM 1836 C CA . LYS A 1 116 ? -23.44367 -1.99382 3.80852 1.000 96.30433 116 LYS A CA 1
ATOM 1837 C C . LYS A 1 116 ? -21.92577 -2.13216 3.81011 1.000 98.64183 116 LYS A C 1
ATOM 1838 O O . LYS A 1 116 ? -21.20859 -1.32036 3.21008 1.000 90.61217 116 LYS A O 1
ATOM 1857 N N . VAL A 1 117 ? -21.41882 -3.16308 4.48847 1.000 109.34391 117 VAL A N 1
ATOM 1858 C CA . VAL A 1 117 ? -19.97497 -3.33854 4.62035 1.000 103.16171 117 VAL A CA 1
ATOM 1859 C C . VAL A 1 117 ? -19.32983 -3.49860 3.24688 1.000 99.76439 117 VAL A C 1
ATOM 1860 O O . VAL A 1 117 ? -18.29947 -2.88124 2.94591 1.000 95.96476 117 VAL A O 1
ATOM 1873 N N . ASN A 1 118 ? -19.93039 -4.32781 2.39088 1.000 84.06253 118 ASN A N 1
ATOM 1874 C CA . ASN A 1 118 ? -19.36943 -4.53644 1.06133 1.000 76.19971 118 ASN A CA 1
ATOM 1875 C C . ASN A 1 118 ? -19.38620 -3.24698 0.25387 1.000 79.89820 118 ASN A C 1
ATOM 1876 O O . ASN A 1 118 ? -18.42435 -2.93854 -0.46086 1.000 76.47869 118 ASN A O 1
ATOM 1887 N N . CYS A 1 119 ? -20.47165 -2.47946 0.35246 1.000 85.60869 119 CYS A N 1
ATOM 1888 C CA . CYS A 1 119 ? -20.54520 -1.21811 -0.37402 1.000 83.27371 119 CYS A CA 1
ATOM 1889 C C . CYS A 1 119 ? -19.43629 -0.27339 0.07074 1.000 77.56983 119 CYS A C 1
ATOM 1890 O O . CYS A 1 119 ? -18.76531 0.35087 -0.75857 1.000 81.71921 119 CYS A O 1
ATOM 1898 N N . GLN A 1 120 ? -19.22663 -0.15587 1.38494 1.000 79.28905 120 GLN A N 1
ATOM 1899 C CA . GLN A 1 120 ? -18.16744 0.72165 1.87562 1.000 69.89869 120 GLN A CA 1
ATOM 1900 C C . GLN A 1 120 ? -16.79953 0.25974 1.38671 1.000 73.40035 120 GLN A C 1
ATOM 1901 O O . GLN A 1 120 ? -15.97702 1.07680 0.94754 1.000 69.97616 120 GLN A O 1
ATOM 1915 N N . GLU A 1 121 ? -16.53703 -1.04847 1.45067 1.000 72.53341 121 GLU A N 1
ATOM 1916 C CA . GLU A 1 121 ? -15.24006 -1.55433 1.01034 1.000 74.36369 121 GLU A CA 1
ATOM 1917 C C . GLU A 1 121 ? -15.01314 -1.26898 -0.46921 1.000 73.39350 121 GLU A C 1
ATOM 1918 O O . GLU A 1 121 ? -13.92534 -0.83031 -0.87063 1.000 66.38708 121 GLU A O 1
ATOM 1930 N N . VAL A 1 122 ? -16.03080 -1.50125 -1.29889 1.000 68.77708 122 VAL A N 1
ATOM 1931 C CA . VAL A 1 122 ? -15.86218 -1.27418 -2.72812 1.000 66.95656 122 VAL A CA 1
ATOM 1932 C C . VAL A 1 122 ? -15.69454 0.21219 -3.01754 1.000 61.55792 122 VAL A C 1
ATOM 1933 O O . VAL A 1 122 ? -14.95124 0.59516 -3.92372 1.000 58.40161 122 VAL A O 1
ATOM 1946 N N . GLU A 1 123 ? -16.38402 1.07611 -2.26651 1.000 67.76015 123 GLU A N 1
ATOM 1947 C CA . GLU A 1 123 ? -16.16960 2.50956 -2.44895 1.000 75.80734 123 GLU A CA 1
ATOM 1948 C C . GLU A 1 123 ? -14.72541 2.88233 -2.13973 1.000 80.36783 123 GLU A C 1
ATOM 1949 O O . GLU A 1 123 ? -14.09195 3.64085 -2.88900 1.000 77.81959 123 GLU A O 1
ATOM 1961 N N . SER A 1 124 ? -14.18500 2.35181 -1.03955 1.000 69.24257 124 SER A N 1
ATOM 1962 C CA . SER A 1 124 ? -12.78553 2.61299 -0.71906 1.000 68.71399 124 SER A CA 1
ATOM 1963 C C . SER A 1 124 ? -11.87016 2.12030 -1.83306 1.000 64.76262 124 SER A C 1
ATOM 1964 O O . SER A 1 124 ? -10.84570 2.74598 -2.13068 1.000 65.87736 124 SER A O 1
ATOM 1972 N N . LEU A 1 125 ? -12.21445 0.98800 -2.44965 1.000 56.46257 125 LEU A N 1
ATOM 1973 C CA . LEU A 1 125 ? -11.42558 0.50859 -3.58176 1.000 61.06935 125 LEU A CA 1
ATOM 1974 C C . LEU A 1 125 ? -11.51111 1.47915 -4.75414 1.000 61.37333 125 LEU A C 1
ATOM 1975 O O . LEU A 1 125 ? -10.49970 1.78338 -5.39796 1.000 60.55727 125 LEU A O 1
ATOM 1991 N N . LYS A 1 126 ? -12.71653 1.97123 -5.04568 1.000 66.22491 126 LYS A N 1
ATOM 1992 C CA . LYS A 1 126 ? -12.89534 2.91902 -6.13988 1.000 70.71846 126 LYS A CA 1
ATOM 1993 C C . LYS A 1 126 ? -12.01406 4.14387 -5.94226 1.000 66.21300 126 LYS A C 1
ATOM 1994 O O . LYS A 1 126 ? -11.29005 4.55828 -6.85534 1.000 68.50770 126 LYS A O 1
ATOM 2013 N N . ARG A 1 127 ? -12.06495 4.74135 -4.74821 1.000 85.70142 127 ARG A N 1
ATOM 2014 C CA . ARG A 1 127 ? -11.23790 5.91638 -4.49408 1.000 83.95394 127 ARG A CA 1
ATOM 2015 C C . ARG A 1 127 ? -9.75481 5.57922 -4.58499 1.000 88.29192 127 ARG A C 1
ATOM 2016 O O . ARG A 1 127 ? -8.93613 6.45246 -4.89403 1.000 97.40330 127 ARG A O 1
ATOM 2037 N N . SER A 1 128 ? -9.39071 4.32201 -4.32452 1.000 81.34044 128 SER A N 1
ATOM 2038 C CA . SER A 1 128 ? -7.99685 3.90187 -4.39516 1.000 91.51218 128 SER A CA 1
ATOM 2039 C C . SER A 1 128 ? -7.48547 3.78904 -5.82507 1.000 90.80104 128 SER A C 1
ATOM 2040 O O . SER A 1 128 ? -6.28107 3.59121 -6.01826 1.000 86.96371 128 SER A O 1
ATOM 2048 N N . ILE A 1 129 ? -8.35937 3.90775 -6.82093 1.000 73.80898 129 ILE A N 1
ATOM 2049 C CA . ILE A 1 129 ? -7.98561 3.81800 -8.22714 1.000 65.52177 129 ILE A CA 1
ATOM 2050 C C . ILE A 1 129 ? -8.04568 5.21553 -8.82265 1.000 66.70928 129 ILE A C 1
ATOM 2051 O O . ILE A 1 129 ? -9.03194 5.93822 -8.63177 1.000 72.32381 129 ILE A O 1
ATOM 2067 N N . LYS A 1 130 ? -6.98508 5.59826 -9.53428 1.000 78.56113 130 LYS A N 1
ATOM 2068 C CA . LYS A 1 130 ? -6.93426 6.91920 -10.14901 1.000 85.23645 130 LYS A CA 1
ATOM 2069 C C . LYS A 1 130 ? -7.66690 6.93238 -11.48596 1.000 82.13775 130 LYS A C 1
ATOM 2070 O O . LYS A 1 130 ? -8.51599 7.79736 -11.72719 1.000 79.35713 130 LYS A O 1
ATOM 2089 N N . LEU A 1 131 ? -7.35423 5.98095 -12.36513 1.000 78.72777 131 LEU A N 1
ATOM 2090 C CA . LEU A 1 131 ? -8.01140 5.85880 -13.66510 1.000 72.14072 131 LEU A CA 1
ATOM 2091 C C . LEU A 1 131 ? -9.02422 4.72134 -13.57973 1.000 65.13634 131 LEU A C 1
ATOM 2092 O O . LEU A 1 131 ? -8.67071 3.54620 -13.71360 1.000 70.34422 131 LEU A O 1
ATOM 2108 N N . LEU A 1 132 ? -10.29029 5.07843 -13.37329 1.000 69.16214 132 LEU A N 1
ATOM 2109 C CA . LEU A 1 132 ? -11.36432 4.11600 -13.16584 1.000 72.23516 132 LEU A CA 1
ATOM 2110 C C . LEU A 1 132 ? -12.47987 4.38139 -14.16415 1.000 57.51674 132 LEU A C 1
ATOM 2111 O O . LEU A 1 132 ? -12.87562 5.53385 -14.36390 1.000 63.77314 132 LEU A O 1
ATOM 2127 N N . SER A 1 133 ? -12.98625 3.31606 -14.78153 1.000 62.60400 133 SER A N 1
ATOM 2128 C CA . SER A 1 133 ? -14.08233 3.40307 -15.73835 1.000 72.16001 133 SER A CA 1
ATOM 2129 C C . SER A 1 133 ? -15.17988 2.44203 -15.31283 1.000 71.27375 133 SER A C 1
ATOM 2130 O O . SER A 1 133 ? -14.96097 1.22922 -15.27727 1.000 65.40794 133 SER A O 1
ATOM 2138 N N . LEU A 1 134 ? -16.35806 2.97627 -15.01452 1.000 71.78278 134 LEU A N 1
ATOM 2139 C CA . LEU A 1 134 ? -17.48059 2.18677 -14.52661 1.000 68.70743 134 LEU A CA 1
ATOM 2140 C C . LEU A 1 134 ? -18.41503 1.84593 -15.67923 1.000 70.9864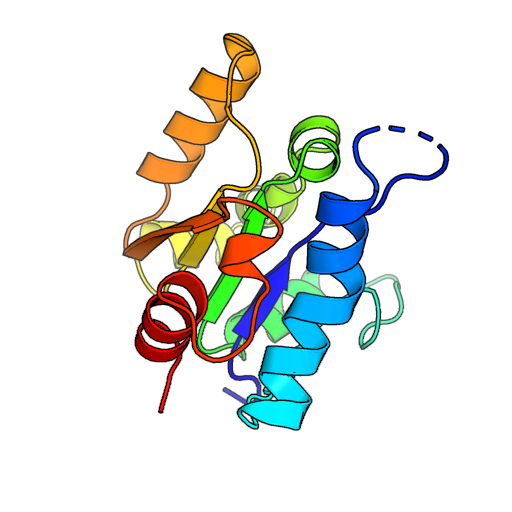8 134 LEU A C 1
ATOM 2141 O O . LEU A 1 134 ? -18.86163 2.74096 -16.40500 1.000 69.54079 134 LEU A O 1
ATOM 2157 N N . ILE A 1 135 ? -18.70711 0.55551 -15.84782 1.000 61.38551 135 ILE A N 1
ATOM 2158 C CA . ILE A 1 135 ? -19.63534 0.09404 -16.87709 1.000 70.54866 135 ILE A CA 1
ATOM 2159 C C . ILE A 1 135 ? -20.63637 -0.85046 -16.22673 1.000 74.24622 135 ILE A C 1
ATOM 2160 O O . ILE A 1 135 ? -20.24357 -1.86077 -15.63432 1.000 67.99425 135 ILE A O 1
ATOM 2176 N N . LYS A 1 136 ? -21.92286 -0.53854 -16.35329 1.000 69.29532 136 LYS A N 1
ATOM 2177 C CA . LYS A 1 136 ? -22.97218 -1.35433 -15.75824 1.000 74.06249 136 LYS A CA 1
ATOM 2178 C C . LYS A 1 136 ? -23.41829 -2.43923 -16.73046 1.000 73.67637 136 LYS A C 1
ATOM 2179 O O . LYS A 1 136 ? -23.61567 -2.18237 -17.92177 1.000 66.66569 136 LYS A O 1
ATOM 2198 N N . TRP A 1 137 ? -23.56921 -3.65742 -16.21311 1.000 63.59506 137 TRP A N 1
ATOM 2199 C CA . TRP A 1 137 ? -24.06022 -4.79541 -16.98825 1.000 61.57107 137 TRP A CA 1
ATOM 2200 C C . TRP A 1 137 ? -25.53222 -4.97470 -16.63382 1.000 72.36831 137 TRP A C 1
ATOM 2201 O O . TRP A 1 137 ? -25.86648 -5.48461 -15.56120 1.000 79.40864 137 TRP A O 1
ATOM 2222 N N . LYS A 1 138 ? -26.41441 -4.53853 -17.53699 1.000 85.66447 138 LYS A N 1
ATOM 2223 C CA . LYS A 1 138 ? -27.84439 -4.58004 -17.25038 1.000 85.28996 138 LYS A CA 1
ATOM 2224 C C . LYS A 1 138 ? -28.35472 -6.01400 -17.17638 1.000 96.34793 138 LYS A C 1
ATOM 2225 O O . LYS A 1 138 ? -29.20628 -6.33222 -16.33830 1.000 115.07238 138 LYS A O 1
ATOM 2244 N N . GLY A 1 139 ? -27.85252 -6.89044 -18.04120 1.000 86.30472 139 GLY A N 1
ATOM 2245 C CA . GLY A 1 139 ? -28.28693 -8.27214 -18.04240 1.000 79.99871 139 GLY A CA 1
ATOM 2246 C C . GLY A 1 139 ? -28.21253 -8.91316 -19.41072 1.000 91.81388 139 GLY A C 1
ATOM 2247 O O . GLY A 1 139 ? -27.20161 -8.78776 -20.10791 1.000 91.04403 139 GLY A O 1
ATOM 2251 N N . SER A 1 140 ? -29.28112 -9.60861 -19.80627 1.000 89.48224 140 SER A N 1
ATOM 2252 C CA . SER A 1 140 ? -29.29891 -10.24425 -21.11850 1.000 88.95197 140 SER A CA 1
ATOM 2253 C C . SER A 1 140 ? -29.24360 -9.21313 -22.23724 1.000 89.72679 140 SER A C 1
ATOM 2254 O O . SER A 1 140 ? -28.68502 -9.48612 -23.30595 1.000 91.11602 140 SER A O 1
ATOM 2262 N N . LYS A 1 141 ? -29.81656 -8.02798 -22.01497 1.000 88.51267 141 LYS A N 1
ATOM 2263 C CA . LYS A 1 141 ? -29.73527 -6.97072 -23.01742 1.000 81.57062 141 LYS A CA 1
ATOM 2264 C C . LYS A 1 141 ? -28.28964 -6.55543 -23.25818 1.000 81.96075 141 LYS A C 1
ATOM 2265 O O . LYS A 1 141 ? -27.89110 -6.29549 -24.39966 1.000 87.18628 141 LYS A O 1
ATOM 2284 N N . SER A 1 142 ? -27.49010 -6.48012 -22.19215 1.000 77.82222 142 SER A N 1
ATOM 2285 C CA . SER A 1 142 ? -26.10990 -6.03141 -22.33493 1.000 66.24621 142 SER A CA 1
ATOM 2286 C C . SER A 1 142 ? -25.23827 -7.09075 -22.99400 1.000 70.31878 142 SER A C 1
ATOM 2287 O O . SER A 1 142 ? -24.29038 -6.75265 -23.71263 1.000 63.28821 142 SER A O 1
ATOM 2295 N N . SER A 1 143 ? -25.53776 -8.36997 -22.76653 1.000 74.59116 143 SER A N 1
ATOM 2296 C CA . SER A 1 143 ? -24.74462 -9.43028 -23.37333 1.000 75.23361 143 SER A CA 1
ATOM 2297 C C . SER A 1 143 ? -24.93431 -9.49774 -24.88244 1.000 73.90997 143 SER A C 1
ATOM 2298 O O . SER A 1 143 ? -24.06180 -10.02772 -25.57787 1.000 73.41735 143 SER A O 1
ATOM 2306 N N . LYS A 1 144 ? -26.04141 -8.96836 -25.40179 1.000 105.16503 144 LYS A N 1
ATOM 2307 C CA . LYS A 1 144 ? -26.28057 -8.99133 -26.83907 1.000 105.11303 144 LYS A CA 1
ATOM 2308 C C . LYS A 1 144 ? -25.17765 -8.24249 -27.57661 1.000 104.58394 144 LYS A C 1
ATOM 2309 O O . LYS A 1 144 ? -24.69614 -7.20201 -27.12056 1.000 104.45220 144 LYS A O 1
ATOM 2328 N N . LEU A 1 145 ? -24.78440 -8.77518 -28.72994 1.000 96.48073 145 LEU A N 1
ATOM 2329 C CA . LEU A 1 145 ? -23.69469 -8.18480 -29.49113 1.000 93.45214 145 LEU A CA 1
ATOM 2330 C C . LEU A 1 145 ? -24.07638 -6.79447 -29.98957 1.000 95.54372 145 LEU A C 1
ATOM 2331 O O . LEU A 1 145 ? -25.23852 -6.51412 -30.29447 1.000 90.29792 145 LEU A O 1
ATOM 2347 N N . ASN A 1 146 ? -23.07714 -5.91865 -30.06768 1.000 94.89535 146 ASN A N 1
ATOM 2348 C CA . ASN A 1 146 ? -23.26173 -4.55491 -30.55774 1.000 99.23272 146 ASN A CA 1
ATOM 2349 C C . ASN A 1 146 ? -24.37320 -3.84166 -29.78955 1.000 94.24106 146 ASN A C 1
ATOM 2350 O O . ASN A 1 146 ? -25.25214 -3.19637 -30.36500 1.000 95.79958 146 ASN A O 1
ATOM 2361 N N . SER A 1 147 ? -24.33074 -3.96985 -28.46665 1.000 88.14302 147 SER A N 1
ATOM 2362 C CA . SER A 1 147 ? -25.22541 -3.24351 -27.58320 1.000 87.06235 147 SER A CA 1
ATOM 2363 C C . SER A 1 147 ? -24.49421 -2.02950 -27.01675 1.000 84.10023 147 SER A C 1
ATOM 2364 O O . SER A 1 147 ? -23.30054 -1.82418 -27.24948 1.000 83.28951 147 SER A O 1
ATOM 2372 N N . LYS A 1 148 ? -25.22332 -1.21087 -26.25887 1.000 78.34344 148 LYS A N 1
ATOM 2373 C CA . LYS A 1 148 ? -24.60451 -0.04675 -25.63363 1.000 80.21667 148 LYS A CA 1
ATOM 2374 C C . LYS A 1 148 ? -23.44384 -0.47361 -24.73993 1.000 66.63136 148 LYS A C 1
ATOM 2375 O O . LYS A 1 148 ? -22.34745 0.10124 -24.79679 1.000 72.29554 148 LYS A O 1
ATOM 2394 N N . PHE A 1 149 ? -23.66357 -1.51089 -23.92920 1.000 73.91646 149 PHE A N 1
ATOM 2395 C CA . PHE A 1 149 ? -22.62168 -2.01420 -23.04087 1.000 74.14882 149 PHE A CA 1
ATOM 2396 C C . PHE A 1 149 ? -21.34246 -2.32382 -23.80515 1.000 75.21836 149 PHE A C 1
ATOM 2397 O O . PHE A 1 149 ? -20.23838 -1.95800 -23.37952 1.000 70.72115 149 PHE A O 1
ATOM 2414 N N . TRP A 1 150 ? -21.47626 -3.00401 -24.94371 1.000 68.12948 150 TRP A N 1
ATOM 2415 C CA . TRP A 1 150 ? -20.29575 -3.44568 -25.67303 1.000 71.08170 150 TRP A CA 1
ATOM 2416 C C . TRP A 1 150 ? -19.57508 -2.27686 -26.32405 1.000 72.20982 150 TRP A C 1
ATOM 2417 O O . TRP A 1 150 ? -18.34177 -2.23208 -26.32202 1.000 70.00985 150 TRP A O 1
ATOM 2438 N N . LYS A 1 151 ? -20.31351 -1.32474 -26.89479 1.000 78.42420 151 LYS A N 1
ATOM 2439 C CA . LYS A 1 151 ? -19.65476 -0.14735 -27.44893 1.000 80.25807 151 LYS A CA 1
ATOM 2440 C C . LYS A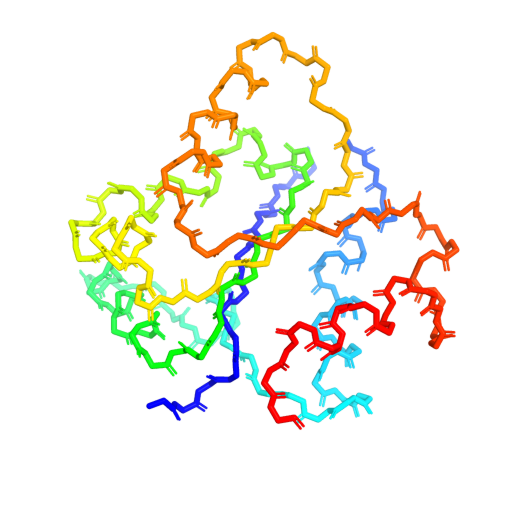 1 151 ? -18.87407 0.58848 -26.36539 1.000 73.92467 151 LYS A C 1
ATOM 2441 O O . LYS A 1 151 ? -17.71378 0.96638 -26.56730 1.000 87.13002 151 LYS A O 1
ATOM 2460 N N . HIS A 1 152 ? -19.49524 0.79608 -25.19855 1.000 72.87335 152 HIS A N 1
ATOM 2461 C CA . HIS A 1 152 ? -18.79027 1.44513 -24.09381 1.000 72.04440 152 HIS A CA 1
ATOM 2462 C C . HIS A 1 152 ? -17.50867 0.69089 -23.75110 1.000 75.67087 152 HIS A C 1
ATOM 2463 O O . HIS A 1 152 ? -16.41164 1.27097 -23.71953 1.000 74.05769 152 HIS A O 1
ATOM 2477 N N . LEU A 1 153 ? -17.62953 -0.61670 -23.50671 1.000 57.70611 153 LEU A N 1
ATOM 2478 C CA . LEU A 1 153 ? -16.46849 -1.40402 -23.10356 1.000 57.60651 153 LEU A CA 1
ATOM 2479 C C . LEU A 1 153 ? -15.36867 -1.35212 -24.15529 1.000 66.33342 153 LEU A C 1
ATOM 2480 O O . LEU A 1 153 ? -14.18897 -1.18953 -23.82250 1.000 68.45146 153 LEU A O 1
ATOM 2496 N N . VAL A 1 154 ? -15.73187 -1.48983 -25.43043 1.000 68.45482 154 VAL A N 1
ATOM 2497 C CA . VAL A 1 154 ? -14.72991 -1.47901 -26.48879 1.000 68.51392 154 VAL A CA 1
ATOM 2498 C C . VAL A 1 154 ? -14.03408 -0.12831 -26.54065 1.000 71.14546 154 VAL A C 1
ATOM 2499 O O . VAL A 1 154 ? -12.81424 -0.04999 -26.73418 1.000 75.73273 154 VAL A O 1
ATOM 2512 N N . TYR A 1 155 ? -14.79095 0.95975 -26.37166 1.000 59.66760 155 TYR A N 1
ATOM 2513 C CA . TYR A 1 155 ? -14.15435 2.27067 -26.37292 1.000 66.21524 155 TYR A CA 1
ATOM 2514 C C . TYR A 1 155 ? -13.15307 2.37682 -25.23342 1.000 64.30708 155 TYR A C 1
ATOM 2515 O O . TYR A 1 155 ? -12.06950 2.94915 -25.39824 1.000 70.43528 155 TYR A O 1
ATOM 2533 N N . GLU A 1 156 ? -13.49293 1.82007 -24.07040 1.000 66.72935 156 GLU A N 1
ATOM 2534 C CA . GLU A 1 156 ? -12.55520 1.84510 -22.95346 1.000 70.85301 156 GLU A CA 1
ATOM 2535 C C . GLU A 1 156 ? -11.34601 0.94540 -23.17711 1.000 73.88369 156 GLU A C 1
ATOM 2536 O O . GLU A 1 156 ? -10.36468 1.06456 -22.43548 1.000 70.56746 156 GLU A O 1
ATOM 2548 N N . MET A 1 157 ? -11.38775 0.05643 -24.16472 1.000 74.58790 157 MET A N 1
ATOM 2549 C CA . MET A 1 157 ? -10.25966 -0.81639 -24.44549 1.000 70.33020 157 MET A CA 1
ATOM 2550 C C . MET A 1 157 ? -9.23975 -0.10713 -25.33051 1.000 73.61929 157 MET A C 1
ATOM 2551 O O . MET A 1 157 ? -9.56032 0.87718 -26.00294 1.000 80.05772 157 MET A O 1
ATOM 2565 N N . PRO A 1 158 ? -7.99994 -0.59141 -25.35471 1.000 72.17623 158 PRO A N 1
ATOM 2566 C CA . PRO A 1 158 ? -6.97539 0.05058 -26.18679 1.000 82.94146 158 PRO A CA 1
ATOM 2567 C C . PRO A 1 158 ? -7.25323 -0.15785 -27.66788 1.000 77.99297 158 PRO A C 1
ATOM 2568 O O . PRO A 1 158 ? -8.11514 -0.94051 -28.07280 1.000 83.32298 158 PRO A O 1
ATOM 2579 N N . ILE A 1 159 ? -6.49729 0.57034 -28.48353 1.000 100.63388 159 ILE A N 1
ATOM 2580 C CA . ILE A 1 159 ? -6.56204 0.41780 -29.93138 1.000 101.06995 159 ILE A CA 1
ATOM 2581 C C . ILE A 1 159 ? -8.00499 0.57263 -30.40126 1.000 106.34353 159 ILE A C 1
ATOM 2582 O O . ILE A 1 159 ? -8.26176 1.00873 -31.52259 1.000 105.99932 159 ILE A O 1
#

Nearest PDB structures (foldseek):
  7szl-assembly1_A  TM=1.007E+00  e=1.032E-32  Homo sapiens
  7fd3-assembly1_A  TM=9.938E-01  e=2.242E-28  Homo sapiens
  1t3g-assembly1_B  TM=9.895E-01  e=1.138E-23  Homo sapiens
  1t3g-assembly1_A  TM=9.859E-01  e=2.490E-23  Homo sapiens
  7fch-assembly2_D  TM=7.776E-01  e=8.418E-11  Homo sapiens

Sequence (154 a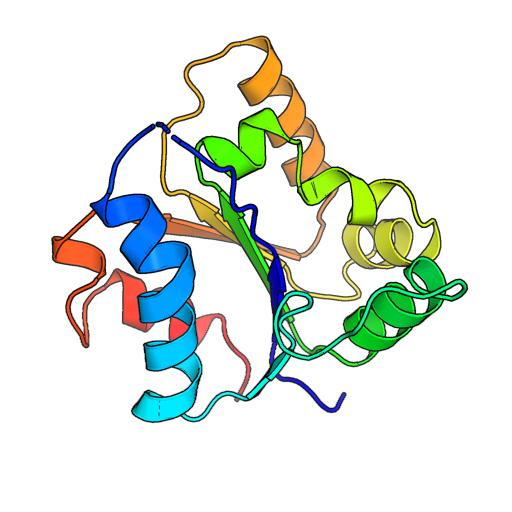a):
KEYDAYLSYTKVDQDNPEEEQFALEVLPDVLEKHYGYKLFIPERDLIPSGTYMEDLTRYVEQSRRLIIVLTPDYILRRGWSIFELESRLHNMLVSGEIKVILIECTELKGKVNCQEVESLKRSIKLLSLIKWKGSKSSKLNSKFWKHLVYEMPI

Radius of gyration: 14.76 Å; Cα contacts (8 Å, |Δi|>4): 224; chains: 1; bounding box: 36×31×37 Å

GO terms:
  GO:0004908 interleukin-1 receptor activity (F, TAS)
  GO:0007417 central nervous system development (P, TAS)
  GO:0005886 plasma membrane (C, TAS)
  GO:0005515 protein binding (F, IPI)
  GO:0098978 glutamatergic synapse (C, IDA)
  GO:0098978 glutamatergic synapse (C, IMP)
  GO:1905606 regulation of presynapse assembly (P, IDA)
  GO:1905606 regulation of presynapse assembly (P, IMP)

InterPro domains:
  IPR000157 Toll/interleukin-1 receptor homology (TIR) domain [PF01582] (420-566)
  IPR000157 Toll/interleukin-1 receptor homology (TIR) domain [PS50104] (400-556)
  IPR000157 Toll/interleukin-1 receptor homology (TIR) domain [SM00255] (401-559)
  IPR003599 Immunoglobulin domain subtype [SM00409] (38-134)
  IPR003599 Immunoglobulin domain subtype [SM00409] (149-232)
  IPR003599 Immunoglobulin domain subtype [SM00409] (250-349)
  IPR004077 Interleukin-1 receptor type II [PR01539] (91-104)
  IPR004077 Interleukin-1 receptor type II [PR01539] (164-179)
  IPR004077 Interleukin-1 receptor type II [PR01539] (250-269)
  IPR004077 Interleukin-1 receptor type II [PR01539] (313-331)
  IPR007110 Immunoglobulin-like domain [PS50835] (3-132)
  IPR007110 Immunoglobulin-like domain [PS50835] (160-232)
  IPR007110 Immunoglobulin-like domain [PS50835] (239-347)
  IPR013098 Immunoglobulin I-set [PF07679] (246-346)
  IPR013783 Immunoglobulin-like fold [G3DSA:2.60.40.10] (26-137)
  IPR013783 Immunoglobulin-like fold [G3DSA:2.60.40.10] (138-235)
  IPR013783 Immunoglobulin-like fold [G3DSA:2.60.40.10] (236-351)
  IPR015621 Interleukin-1 receptor family [PTHR11890] (10-565)
  IPR035897 Toll/interleukin-1 receptor homology (TIR) domain superfamily [G3DSA:3.40.50.10140] (400-558)
  IPR035897 Toll/interleukin-1 receptor homology (TIR) domain superfamily [SSF52200] (392-560)

Solvent-accessible surface area: 8667 Å² total; per-residue (Å²): 126,105,30,8,0,8,1,9,32,15,86,46,129,180,156,64,103,79,17,21,97,2,1,63,86,40,0,6,65,18,0,30,156,94,65,60,25,107,2,0,10,13,110,130,60,29,146,101,66,90,72,69,60,123,18,6,18,108,39,1,72,46,0,80,46,0,0,1,0,0,1,41,23,0,24,127,172,104,10,36,44,59,4,53,137,43,85,97,1,65,74,4,1,72,56,18,86,5,55,0,0,3,0,30,11,28,132,30,187,34,166,94,47,32,103,51,2,74,53,8,50,183,24,12,143,85,52,10,84,4,157,17,162,12,62,115,6,25,134,112,113,18,165,10,0,151,76,0,38,185,20,8,12,190

Organism: Homo sapiens (NCBI:txid9606)